Protein AF-C1AXM3-F1 (afdb_monomer_lite)

Secondary structure (DSSP, 8-state):
-HHHHHHHHT--STTS-EEEE------TTSTTHHHHHHHHHHHHHTTEEEEE---TTG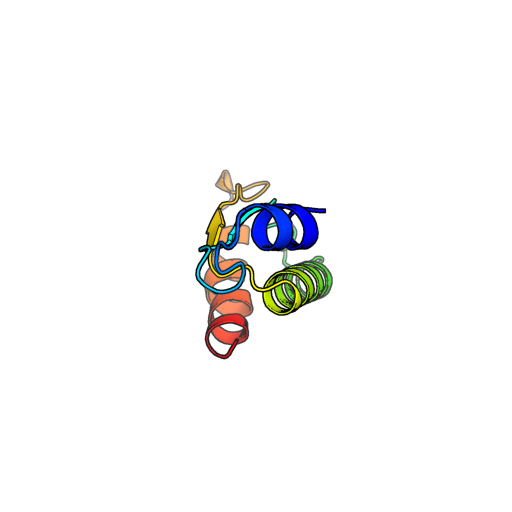GGSHHHHHIIIIIHHHHTT-

pLDDT: mean 95.65, std 3.16, range [78.69, 98.5]

Radius of gyration: 15.27 Å; chains: 1; bounding box: 33×22×43 Å

Structure (mmCIF, N/CA/C/O backbone):
data_AF-C1AXM3-F1
#
_entry.id   AF-C1AXM3-F1
#
loop_
_atom_site.group_PDB
_atom_site.id
_atom_site.type_symbol
_atom_site.label_atom_id
_atom_site.label_alt_id
_atom_site.label_comp_id
_atom_site.label_asym_id
_atom_site.label_entity_id
_atom_site.label_seq_id
_atom_site.pdbx_PDB_ins_code
_atom_site.Cartn_x
_atom_site.Cartn_y
_atom_site.Cartn_z
_atom_site.occupancy
_atom_site.B_iso_or_equiv
_atom_site.auth_seq_id
_atom_site.auth_comp_id
_atom_site.auth_asym_id
_atom_site.auth_atom_id
_atom_site.pdbx_PDB_model_num
ATOM 1 N N . MET A 1 1 ? 8.694 11.539 -19.388 1.00 78.69 1 MET A N 1
ATOM 2 C CA . MET A 1 1 ? 8.238 10.315 -18.690 1.00 78.69 1 MET A CA 1
ATOM 3 C C . MET A 1 1 ? 9.361 9.286 -18.707 1.00 78.69 1 MET A C 1
ATOM 5 O O . MET A 1 1 ? 10.095 9.251 -19.690 1.00 78.69 1 MET A O 1
ATOM 9 N N . LEU A 1 2 ? 9.491 8.474 -17.651 1.00 88.81 2 LEU A N 1
ATOM 10 C CA . LEU A 1 2 ? 10.592 7.512 -17.465 1.00 88.81 2 LEU A CA 1
ATOM 11 C C . LEU A 1 2 ? 10.737 6.521 -18.635 1.00 88.81 2 LEU A C 1
ATOM 13 O O . LEU A 1 2 ? 11.849 6.302 -19.097 1.00 88.81 2 LEU A O 1
ATOM 17 N N . ARG A 1 3 ? 9.628 6.018 -19.199 1.00 91.12 3 ARG A N 1
ATOM 18 C CA . ARG A 1 3 ? 9.650 5.099 -20.355 1.00 91.12 3 ARG A CA 1
ATOM 19 C C . ARG A 1 3 ? 10.426 5.661 -21.552 1.00 91.12 3 ARG A C 1
ATOM 21 O O . ARG A 1 3 ? 11.314 4.994 -22.065 1.00 91.12 3 ARG A O 1
ATOM 28 N N . ASN A 1 4 ? 10.166 6.913 -21.937 1.00 94.75 4 ASN A N 1
ATOM 29 C CA . ASN A 1 4 ? 10.878 7.562 -23.048 1.00 94.75 4 ASN A CA 1
ATOM 30 C C . ASN A 1 4 ? 12.376 7.729 -22.754 1.00 94.75 4 ASN A C 1
ATOM 32 O O . ASN A 1 4 ? 13.193 7.677 -23.669 1.00 94.75 4 ASN A O 1
ATOM 36 N N . HIS A 1 5 ? 12.737 7.935 -21.485 1.00 94.81 5 HIS A N 1
ATOM 37 C CA . HIS A 1 5 ? 14.132 8.039 -21.070 1.00 94.81 5 HIS A CA 1
ATOM 38 C C . HIS A 1 5 ? 14.849 6.686 -21.179 1.00 94.81 5 HIS A C 1
ATOM 40 O O . HIS A 1 5 ? 15.930 6.622 -21.754 1.00 94.81 5 HIS A O 1
ATOM 46 N N . CYS A 1 6 ? 14.210 5.601 -20.732 1.00 95.56 6 CYS A N 1
ATOM 47 C CA . CYS A 1 6 ? 14.717 4.240 -20.908 1.00 95.56 6 CYS A CA 1
ATOM 48 C C . CYS A 1 6 ? 14.902 3.892 -22.392 1.00 95.56 6 CYS A C 1
ATOM 50 O O . CYS A 1 6 ? 15.963 3.401 -22.767 1.00 95.56 6 CYS A O 1
ATOM 52 N N . THR A 1 7 ? 13.936 4.240 -23.253 1.00 96.06 7 THR A N 1
ATOM 53 C CA . THR A 1 7 ? 14.060 4.065 -24.711 1.00 96.06 7 THR A CA 1
ATOM 54 C C . THR A 1 7 ? 15.259 4.822 -25.284 1.00 96.06 7 THR A C 1
ATOM 56 O O . THR A 1 7 ? 16.003 4.261 -26.081 1.00 96.06 7 THR A O 1
ATOM 59 N N . ALA A 1 8 ? 15.486 6.071 -24.861 1.00 97.00 8 ALA A N 1
ATOM 60 C CA . ALA A 1 8 ? 16.623 6.868 -25.323 1.00 97.00 8 ALA A CA 1
ATOM 61 C C . ALA A 1 8 ? 17.984 6.295 -24.883 1.00 97.00 8 ALA A C 1
ATOM 63 O O . ALA A 1 8 ? 18.975 6.465 -25.588 1.00 97.00 8 ALA A O 1
ATOM 64 N N . LEU A 1 9 ? 18.026 5.614 -23.734 1.00 96.81 9 LEU A N 1
ATOM 65 C CA . LEU A 1 9 ? 19.227 4.978 -23.187 1.00 96.81 9 LEU A CA 1
ATOM 66 C C . LEU A 1 9 ? 19.400 3.510 -23.616 1.00 96.81 9 LEU A C 1
ATOM 68 O O . LEU A 1 9 ? 20.408 2.899 -23.270 1.00 96.81 9 LEU A O 1
ATOM 72 N N . GLY A 1 10 ? 18.434 2.924 -24.333 1.00 95.50 10 GLY A N 1
ATOM 73 C CA . GLY A 1 10 ? 18.444 1.496 -24.674 1.00 95.50 10 GLY A CA 1
ATOM 74 C C . GLY A 1 10 ? 18.323 0.573 -23.455 1.00 95.50 10 GLY A C 1
ATOM 75 O O . GLY A 1 10 ? 18.799 -0.557 -23.491 1.00 95.50 10 GLY A O 1
ATOM 76 N N . THR A 1 11 ? 17.731 1.057 -22.361 1.00 94.81 11 THR A N 1
ATOM 77 C CA . THR A 1 11 ? 17.508 0.285 -21.128 1.00 94.81 11 THR A CA 1
ATOM 78 C C . THR A 1 11 ? 16.095 -0.293 -21.110 1.00 94.81 11 THR A C 1
ATOM 80 O O . THR A 1 11 ? 15.144 0.384 -21.505 1.00 94.81 11 THR A O 1
ATOM 83 N N . ASP A 1 12 ? 15.949 -1.524 -20.618 1.00 94.00 12 ASP A N 1
ATOM 84 C CA . ASP A 1 12 ? 14.643 -2.152 -20.426 1.00 94.00 12 ASP A CA 1
ATOM 85 C C . ASP A 1 12 ? 13.883 -1.482 -19.267 1.00 94.00 12 ASP A C 1
ATOM 87 O O . ASP A 1 12 ? 14.300 -1.525 -18.110 1.00 94.00 12 ASP A O 1
ATOM 91 N N . TYR A 1 13 ? 12.767 -0.831 -19.592 1.00 92.50 13 TYR A N 1
ATOM 92 C CA . TYR A 1 13 ? 11.892 -0.177 -18.619 1.00 92.50 13 TYR A CA 1
ATOM 93 C C . TYR A 1 13 ? 11.143 -1.187 -17.735 1.00 92.50 13 TYR A C 1
ATOM 95 O O . TYR A 1 13 ? 10.826 -0.893 -16.576 1.00 92.50 13 TYR A O 1
ATOM 103 N N . ASP A 1 14 ? 10.833 -2.364 -18.273 1.00 90.81 14 ASP A N 1
ATOM 104 C CA . ASP A 1 14 ? 10.028 -3.363 -17.577 1.00 90.81 14 ASP A CA 1
ATOM 105 C C . ASP A 1 14 ? 10.878 -4.138 -16.555 1.00 90.81 14 ASP A C 1
ATOM 107 O O . ASP A 1 14 ? 10.355 -4.543 -15.521 1.00 90.81 14 ASP A O 1
ATOM 111 N N . ALA A 1 15 ? 12.202 -4.195 -16.747 1.00 92.50 15 ALA A N 1
ATOM 112 C CA . ALA A 1 15 ? 13.157 -4.726 -15.769 1.00 92.50 15 ALA A CA 1
ATOM 113 C C . ALA A 1 15 ? 13.359 -3.837 -14.523 1.00 92.50 15 ALA A C 1
ATOM 115 O O . ALA A 1 15 ? 13.944 -4.282 -13.535 1.00 92.50 15 ALA A O 1
ATOM 116 N N . ILE A 1 16 ? 12.914 -2.574 -14.553 1.00 92.38 16 ILE A N 1
ATOM 117 C CA . ILE A 1 16 ? 13.026 -1.671 -13.401 1.00 92.38 16 ILE A CA 1
ATOM 118 C C . ILE A 1 16 ? 12.015 -2.094 -12.339 1.00 92.38 16 ILE A C 1
ATOM 120 O O . ILE A 1 16 ? 10.804 -2.008 -12.572 1.00 92.38 16 ILE A O 1
ATOM 124 N N . GLU A 1 17 ? 12.511 -2.455 -11.155 1.00 93.50 17 GLU A N 1
ATOM 125 C CA . GLU A 1 17 ? 11.682 -2.569 -9.959 1.00 93.50 17 GLU A CA 1
ATOM 126 C C . GLU A 1 17 ? 11.107 -1.193 -9.611 1.00 93.50 17 GLU A C 1
ATOM 128 O O . GLU A 1 17 ? 11.834 -0.218 -9.399 1.00 93.50 17 GLU A O 1
ATOM 133 N N . LYS A 1 18 ? 9.779 -1.102 -9.586 1.00 93.44 18 LYS A N 1
ATOM 134 C CA . LYS A 1 18 ? 9.068 0.146 -9.319 1.00 93.44 18 LYS A CA 1
ATOM 135 C C . LYS A 1 18 ? 8.570 0.096 -7.887 1.00 93.44 18 LYS A C 1
ATOM 137 O O . LYS A 1 18 ? 7.677 -0.684 -7.556 1.00 93.44 18 LYS A O 1
ATOM 142 N N . THR A 1 19 ? 9.152 0.945 -7.053 1.00 95.81 19 THR A N 1
ATOM 143 C CA . THR A 1 19 ? 8.746 1.122 -5.661 1.00 95.81 19 THR A CA 1
ATOM 144 C C . THR A 1 19 ? 8.159 2.514 -5.461 1.00 95.81 19 THR A C 1
ATOM 146 O O . THR A 1 19 ? 8.469 3.449 -6.206 1.00 95.81 19 THR A O 1
ATOM 149 N N . VAL A 1 20 ? 7.276 2.667 -4.475 1.00 96.69 20 VAL A N 1
ATOM 150 C CA . VAL A 1 20 ? 6.643 3.959 -4.179 1.00 96.69 20 VAL A CA 1
ATOM 151 C C . VAL A 1 20 ? 6.478 4.173 -2.680 1.00 96.69 20 VAL A C 1
ATOM 153 O O . VAL A 1 20 ? 6.286 3.222 -1.923 1.00 96.69 20 VAL A O 1
ATOM 156 N N . MET A 1 21 ? 6.532 5.438 -2.259 1.00 97.62 21 MET A N 1
ATOM 157 C CA . MET A 1 21 ? 6.085 5.852 -0.933 1.00 97.62 21 MET A CA 1
ATOM 158 C C . MET A 1 21 ? 4.618 6.280 -0.984 1.00 97.62 21 MET A C 1
ATOM 160 O O . MET A 1 21 ? 4.275 7.184 -1.745 1.00 97.62 21 MET A O 1
ATOM 164 N N . PHE A 1 22 ? 3.761 5.657 -0.179 1.00 96.38 22 PHE A N 1
ATOM 165 C CA . PHE A 1 22 ? 2.318 5.894 -0.208 1.00 96.38 22 PHE A CA 1
ATOM 166 C C . PHE A 1 22 ? 1.699 5.813 1.198 1.00 96.38 22 PHE A C 1
ATOM 168 O O . PHE A 1 22 ? 2.109 4.961 1.982 1.00 96.38 22 PHE A O 1
ATOM 175 N N . PRO A 1 23 ? 0.725 6.662 1.567 1.00 96.19 23 PRO A N 1
ATOM 176 C CA . PRO A 1 23 ? 0.004 6.507 2.828 1.00 96.19 23 PRO A CA 1
ATOM 177 C C . PRO A 1 23 ? -0.900 5.266 2.791 1.00 96.19 23 PRO A C 1
ATOM 179 O O . PRO A 1 23 ? -1.802 5.169 1.966 1.00 96.19 23 PRO A O 1
ATOM 182 N N . LEU A 1 24 ? -0.698 4.333 3.719 1.00 98.19 24 LEU A N 1
ATOM 183 C CA . LEU A 1 24 ? -1.536 3.142 3.863 1.00 98.19 24 LEU A CA 1
ATOM 184 C C . LEU A 1 24 ? -2.662 3.446 4.856 1.00 98.19 24 LEU A C 1
ATOM 186 O O . LEU A 1 24 ? -2.577 3.101 6.033 1.00 98.19 24 LEU A O 1
ATOM 190 N N . ASP A 1 25 ? -3.676 4.173 4.388 1.00 98.19 25 ASP A N 1
ATOM 191 C CA . ASP A 1 25 ? -4.769 4.682 5.221 1.00 98.19 25 ASP A CA 1
ATOM 192 C C . ASP A 1 25 ? -6.093 3.937 4.986 1.00 98.19 25 ASP A C 1
ATOM 194 O O . ASP A 1 25 ? -6.863 4.319 4.104 1.00 98.19 25 ASP A O 1
ATOM 198 N N . PRO A 1 26 ? -6.419 2.909 5.788 1.00 98.00 26 PRO A N 1
ATOM 199 C CA . PRO A 1 26 ? -7.752 2.315 5.765 1.00 98.00 26 PRO A CA 1
ATOM 200 C C . PRO A 1 26 ? -8.798 3.186 6.487 1.00 98.00 26 PRO A C 1
ATOM 202 O O . PRO A 1 26 ? -9.987 2.871 6.458 1.00 98.00 26 PRO A O 1
ATOM 205 N N . GLY A 1 27 ? -8.398 4.288 7.130 1.00 97.50 27 GLY A N 1
ATOM 206 C CA . GLY A 1 27 ? -9.217 5.045 8.070 1.00 97.50 27 GLY A CA 1
ATOM 207 C C . GLY A 1 27 ? -9.253 4.395 9.457 1.00 97.50 27 GLY A C 1
ATOM 208 O O . GLY A 1 27 ? -8.989 3.205 9.617 1.00 97.50 27 GLY A O 1
ATOM 209 N N . ALA A 1 28 ? -9.608 5.180 10.481 1.00 95.00 28 ALA A N 1
ATOM 210 C CA . ALA A 1 28 ? -9.570 4.745 11.885 1.00 95.00 28 ALA A CA 1
ATOM 211 C C . ALA A 1 28 ? -10.389 3.469 12.173 1.00 95.00 28 ALA A C 1
ATOM 213 O O . ALA A 1 28 ? -10.035 2.708 13.068 1.00 95.00 28 ALA A O 1
ATOM 214 N N . GLY A 1 29 ? -11.474 3.247 11.423 1.00 94.88 29 GLY A N 1
ATOM 215 C CA . GLY A 1 29 ? -12.343 2.072 11.518 1.00 94.88 29 GLY A CA 1
ATOM 216 C C . GLY A 1 29 ? -12.609 1.400 10.169 1.00 94.88 29 GLY A C 1
ATOM 217 O O . GLY A 1 29 ? -13.595 0.681 10.033 1.00 94.88 29 GLY A O 1
ATOM 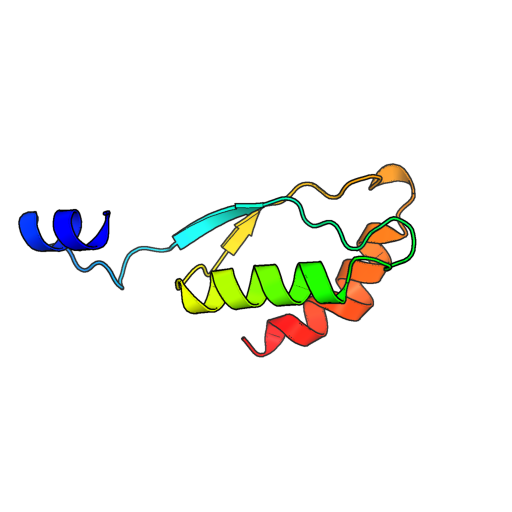218 N N . GLY A 1 30 ? -11.775 1.650 9.154 1.00 97.19 30 GLY A N 1
ATOM 219 C CA . GLY A 1 30 ? -11.907 1.006 7.842 1.00 97.19 30 GLY A CA 1
ATOM 220 C C . GLY A 1 30 ? -12.767 1.763 6.825 1.00 97.19 30 GLY A C 1
ATOM 221 O O . GLY A 1 30 ? -13.082 1.205 5.776 1.00 97.19 30 GLY A O 1
ATOM 222 N N . GLN A 1 31 ? -13.159 3.008 7.109 1.00 98.31 31 GLN A N 1
ATOM 223 C CA . GLN A 1 31 ? -14.005 3.818 6.225 1.00 98.31 31 GLN A CA 1
ATOM 224 C C . GLN A 1 31 ? -13.361 4.152 4.869 1.00 98.31 31 GLN A C 1
ATOM 226 O O . GLN A 1 31 ? -14.079 4.475 3.928 1.00 98.31 31 GLN A O 1
ATOM 231 N N . ASN A 1 32 ? -12.030 4.072 4.766 1.00 98.50 32 ASN A N 1
ATOM 232 C CA . ASN A 1 32 ? -11.284 4.368 3.543 1.00 98.50 32 ASN A CA 1
ATOM 233 C C . ASN A 1 32 ? -10.826 3.095 2.813 1.00 98.50 32 ASN A C 1
ATOM 235 O O . ASN A 1 32 ? -10.043 3.203 1.874 1.00 98.50 32 ASN A O 1
ATOM 239 N N . LEU A 1 33 ? -11.279 1.900 3.220 1.00 97.94 33 LEU A N 1
ATOM 240 C CA . LEU A 1 33 ? -10.762 0.643 2.669 1.00 97.94 33 LEU A CA 1
ATOM 241 C C . LEU A 1 33 ? -10.888 0.566 1.142 1.00 97.94 33 LEU A C 1
ATOM 243 O O . LEU A 1 33 ? -9.899 0.290 0.471 1.00 97.94 33 LEU A O 1
ATOM 247 N N . ASP A 1 34 ? -12.079 0.825 0.601 1.00 98.19 34 ASP A N 1
ATOM 248 C CA . ASP A 1 34 ? -12.324 0.703 -0.841 1.00 98.19 34 ASP A CA 1
ATOM 249 C C . ASP A 1 34 ? -11.485 1.715 -1.634 1.00 98.19 34 ASP A C 1
ATOM 251 O O . ASP A 1 34 ? -10.932 1.393 -2.684 1.00 98.19 34 ASP A O 1
ATOM 255 N N . THR A 1 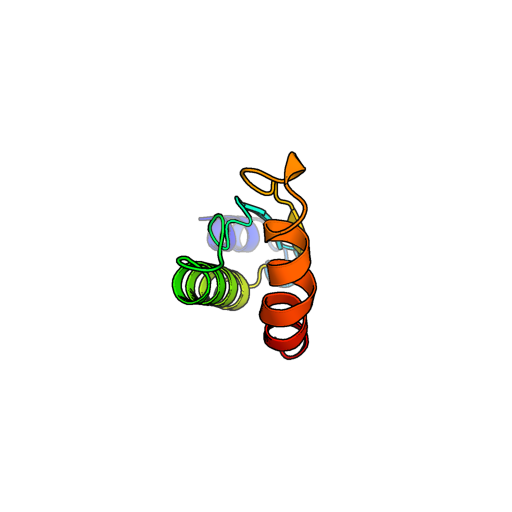35 ? -11.321 2.924 -1.089 1.00 98.44 35 THR A N 1
ATOM 256 C CA . THR A 1 35 ? -10.441 3.951 -1.658 1.00 98.44 35 THR A CA 1
ATOM 257 C C . THR A 1 35 ? -8.987 3.488 -1.671 1.00 98.44 35 THR A C 1
ATOM 259 O O . THR A 1 35 ? -8.324 3.609 -2.698 1.00 98.44 35 THR A O 1
ATOM 262 N N . LEU A 1 36 ? -8.492 2.942 -0.555 1.00 98.25 36 LEU A N 1
ATOM 263 C CA . LEU A 1 36 ? -7.122 2.442 -0.453 1.00 98.25 36 LEU A CA 1
ATOM 264 C C . LEU A 1 36 ? -6.879 1.289 -1.434 1.00 98.25 36 LEU A C 1
ATOM 266 O O . LEU A 1 36 ? -5.868 1.291 -2.131 1.00 98.25 36 LEU A O 1
ATOM 270 N N . LEU A 1 37 ? -7.806 0.332 -1.531 1.00 98.19 37 LEU A N 1
ATOM 271 C CA . LEU A 1 37 ? -7.700 -0.774 -2.484 1.00 98.19 37 LEU A CA 1
ATOM 272 C C . LEU A 1 37 ? -7.678 -0.271 -3.930 1.00 98.19 37 LEU A C 1
ATOM 274 O O . LEU A 1 37 ? -6.801 -0.678 -4.684 1.00 98.19 37 LEU 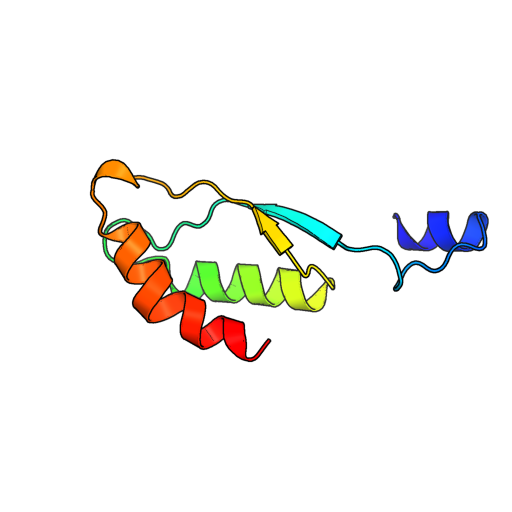A O 1
ATOM 278 N N . GLY A 1 38 ? -8.555 0.666 -4.300 1.00 98.19 38 GLY A N 1
ATOM 279 C CA . GLY A 1 38 ? -8.539 1.258 -5.642 1.00 98.19 38 GLY A CA 1
ATOM 280 C C . GLY A 1 38 ? -7.213 1.954 -5.967 1.00 98.19 38 GLY A C 1
ATOM 281 O O . GLY A 1 38 ? -6.665 1.786 -7.052 1.00 98.19 38 GLY A O 1
ATOM 282 N N . GLN A 1 39 ? -6.636 2.674 -5.001 1.00 97.81 39 GLN A N 1
ATOM 283 C CA . GLN A 1 39 ? -5.329 3.315 -5.170 1.00 97.81 39 GLN A CA 1
ATOM 284 C C . GLN A 1 39 ? -4.196 2.300 -5.349 1.00 97.81 39 GLN A C 1
ATOM 286 O O . GLN A 1 39 ? -3.323 2.495 -6.195 1.00 97.81 39 GLN A O 1
ATOM 291 N N . LEU A 1 40 ? -4.189 1.222 -4.562 1.00 97.56 40 LEU A N 1
ATOM 292 C CA . LEU A 1 40 ? -3.181 0.171 -4.685 1.00 97.56 40 LEU A CA 1
ATOM 293 C C . LEU A 1 40 ? -3.335 -0.598 -6.012 1.00 97.56 40 LEU A C 1
ATOM 295 O O . LEU A 1 40 ? -2.328 -0.929 -6.633 1.00 97.56 40 LEU A O 1
ATOM 299 N N . GLU A 1 41 ? -4.562 -0.817 -6.489 1.00 97.25 41 GLU A N 1
ATOM 300 C CA . GLU A 1 41 ? -4.830 -1.440 -7.791 1.00 97.25 41 GLU A CA 1
ATOM 301 C C . GLU A 1 41 ? -4.310 -0.563 -8.944 1.00 97.25 41 GLU A C 1
ATOM 303 O O . GLU A 1 41 ? -3.685 -1.055 -9.887 1.00 97.25 41 GLU A O 1
ATOM 308 N N . ASP A 1 42 ? -4.507 0.754 -8.861 1.00 97.00 42 ASP A N 1
ATOM 309 C CA . ASP A 1 42 ? -3.966 1.699 -9.838 1.00 97.00 42 ASP A CA 1
ATOM 310 C C . ASP A 1 42 ? -2.429 1.691 -9.851 1.00 97.00 42 ASP A C 1
ATOM 312 O O . ASP A 1 42 ? -1.814 1.735 -10.919 1.00 97.00 42 ASP A O 1
ATOM 316 N N . LEU A 1 43 ? -1.786 1.573 -8.684 1.00 96.06 43 LEU A N 1
ATOM 317 C CA . LEU A 1 43 ? -0.330 1.418 -8.589 1.00 96.06 43 LEU A CA 1
ATOM 318 C C . LEU A 1 43 ? 0.143 0.095 -9.210 1.00 96.06 43 LEU A C 1
ATOM 320 O O . LEU A 1 43 ? 1.123 0.096 -9.961 1.00 96.06 43 LEU A O 1
ATOM 324 N N . ALA A 1 44 ? -0.574 -1.005 -8.973 1.00 95.19 44 ALA A N 1
ATOM 325 C CA . ALA A 1 44 ? -0.281 -2.301 -9.581 1.00 95.19 44 ALA A CA 1
ATOM 326 C C . ALA A 1 44 ? -0.381 -2.240 -11.118 1.00 95.19 44 ALA A C 1
ATOM 328 O O . ALA A 1 44 ? 0.527 -2.690 -11.818 1.00 95.19 44 ALA A O 1
ATOM 329 N N . LYS A 1 45 ? -1.403 -1.568 -11.671 1.00 94.06 45 LYS A N 1
ATOM 330 C CA . LYS A 1 45 ? -1.546 -1.326 -13.126 1.00 94.06 45 LYS A CA 1
ATOM 331 C C . LYS A 1 45 ? -0.403 -0.497 -13.720 1.00 94.06 45 LYS A C 1
ATOM 333 O O . LYS A 1 45 ? -0.097 -0.628 -14.905 1.00 94.06 45 LYS A O 1
ATOM 338 N N . LEU A 1 46 ? 0.242 0.349 -12.917 1.00 92.25 46 LEU A N 1
ATOM 339 C CA . LEU A 1 46 ? 1.445 1.095 -13.303 1.00 92.25 46 LEU A CA 1
ATOM 340 C C . LEU A 1 46 ? 2.739 0.265 -13.177 1.00 92.25 46 LEU A C 1
ATOM 342 O O . LEU A 1 46 ? 3.817 0.754 -13.530 1.00 92.25 46 LEU A O 1
ATOM 346 N N . GLY A 1 47 ? 2.640 -0.983 -12.716 1.00 92.50 47 GLY A N 1
ATOM 347 C CA . GLY A 1 47 ? 3.749 -1.918 -12.542 1.00 92.50 47 GLY A CA 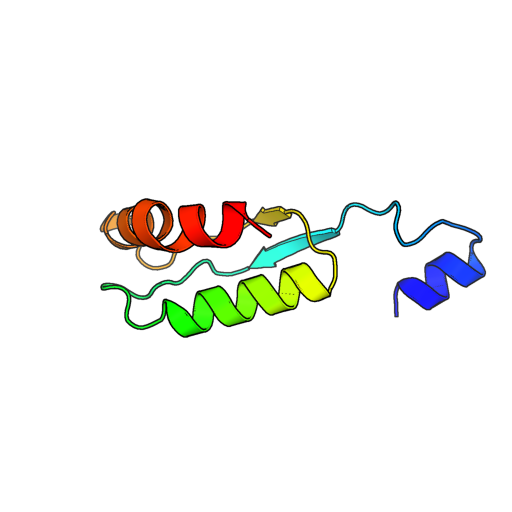1
ATOM 348 C C . GLY A 1 47 ? 4.522 -1.734 -11.237 1.00 92.50 47 GLY A C 1
ATOM 349 O O . GLY A 1 47 ? 5.664 -2.182 -11.159 1.00 92.50 47 GLY A O 1
ATOM 350 N N . VAL A 1 48 ? 3.956 -1.040 -10.243 1.00 94.88 48 VAL A N 1
ATOM 351 C CA . VAL A 1 48 ? 4.550 -0.936 -8.903 1.00 94.88 48 VAL A CA 1
ATOM 352 C C . VAL A 1 48 ? 4.407 -2.273 -8.190 1.00 94.88 48 VAL A C 1
ATOM 354 O O . VAL A 1 48 ? 3.304 -2.791 -8.066 1.00 94.88 48 VAL A O 1
ATOM 357 N N . THR A 1 49 ? 5.521 -2.798 -7.689 1.00 91.88 49 THR A N 1
ATOM 358 C CA . THR A 1 49 ? 5.572 -4.105 -7.015 1.00 91.88 49 THR A CA 1
ATOM 359 C C . THR A 1 49 ? 5.819 -3.993 -5.513 1.00 91.88 49 THR A C 1
ATOM 361 O O . THR A 1 49 ? 5.529 -4.930 -4.779 1.00 91.88 49 THR A O 1
ATOM 364 N N . HIS A 1 50 ? 6.320 -2.849 -5.033 1.00 95.25 50 HIS A N 1
ATOM 365 C CA . HIS A 1 50 ? 6.544 -2.599 -3.608 1.00 95.25 50 HIS A CA 1
ATOM 366 C C . HIS A 1 50 ? 6.053 -1.210 -3.192 1.00 95.25 50 HIS A C 1
ATOM 368 O O . HIS A 1 50 ? 6.490 -0.182 -3.718 1.00 95.25 50 HIS A O 1
ATOM 374 N N . VAL A 1 51 ? 5.171 -1.180 -2.193 1.00 96.62 51 VAL A N 1
ATOM 375 C CA . VAL A 1 51 ? 4.655 0.049 -1.582 1.00 96.62 51 VAL A CA 1
ATOM 376 C C . VAL A 1 51 ? 5.200 0.167 -0.163 1.00 96.62 51 VAL A C 1
ATOM 378 O O . VAL A 1 51 ? 4.948 -0.683 0.687 1.00 96.62 51 VAL A O 1
ATOM 381 N N . HIS A 1 52 ? 5.931 1.244 0.108 1.00 96.69 52 HIS A N 1
ATOM 382 C CA . HIS A 1 52 ? 6.376 1.609 1.448 1.00 96.69 52 HIS A CA 1
ATOM 383 C C . HIS A 1 52 ? 5.479 2.717 1.983 1.00 96.69 52 HIS A C 1
ATOM 385 O O . HIS A 1 52 ? 5.298 3.740 1.330 1.00 96.69 52 HIS A O 1
ATOM 391 N N . GLY A 1 53 ? 4.929 2.553 3.180 1.00 95.19 53 GLY A N 1
ATOM 392 C CA . GLY A 1 53 ? 3.969 3.520 3.686 1.00 95.19 53 GLY A CA 1
ATOM 393 C C . GLY A 1 53 ? 3.998 3.703 5.181 1.00 95.19 53 GLY A C 1
ATOM 394 O O . GLY A 1 53 ? 4.322 2.786 5.933 1.00 95.19 53 GLY A O 1
ATOM 395 N N . TRP A 1 54 ? 3.622 4.905 5.608 1.00 97.25 54 TRP A N 1
ATOM 396 C CA . TRP A 1 54 ? 3.164 5.108 6.972 1.00 97.25 54 TRP A CA 1
ATOM 397 C C . TRP A 1 54 ? 1.684 4.749 7.067 1.00 97.25 54 TRP A C 1
ATOM 399 O O . TRP A 1 54 ? 0.937 4.849 6.091 1.00 97.25 54 TRP A O 1
ATOM 409 N N . VAL A 1 55 ? 1.254 4.406 8.275 1.00 98.12 55 VAL A N 1
ATOM 410 C CA . VAL A 1 55 ? -0.146 4.133 8.597 1.00 98.12 55 VAL A CA 1
ATOM 411 C C . VAL A 1 55 ? -0.640 5.262 9.502 1.00 98.12 55 VAL A C 1
ATOM 413 O O . VAL A 1 55 ? -0.126 5.421 10.615 1.00 98.12 55 VAL A O 1
ATOM 416 N N . PRO A 1 56 ? -1.586 6.105 9.059 1.00 97.31 56 PRO A N 1
ATOM 417 C CA . PRO A 1 56 ? -2.169 7.117 9.929 1.00 97.31 56 PRO A CA 1
ATOM 418 C C . PRO A 1 56 ? -2.794 6.478 11.172 1.00 97.31 56 PRO A C 1
ATOM 420 O O . PRO A 1 56 ? -3.407 5.418 11.094 1.00 97.31 56 PRO A O 1
ATOM 423 N N . GLN A 1 57 ? -2.635 7.124 12.331 1.00 95.62 57 GLN A N 1
ATOM 424 C CA . GLN A 1 57 ? -3.156 6.630 13.616 1.00 95.62 57 GLN A CA 1
ATOM 425 C C . GLN A 1 57 ? -2.654 5.227 14.016 1.00 95.62 57 GLN A C 1
ATOM 427 O O . GLN A 1 57 ? -3.288 4.562 14.825 1.00 95.62 57 GLN A O 1
ATOM 432 N N . VAL A 1 58 ? -1.481 4.794 13.534 1.00 96.44 58 VAL A N 1
ATOM 433 C CA . VAL A 1 58 ? -0.902 3.466 13.838 1.00 96.44 58 VAL A CA 1
ATOM 434 C C . VAL A 1 58 ? -0.854 3.117 15.332 1.00 96.44 58 VAL A C 1
ATOM 436 O O . VAL A 1 58 ? -0.960 1.951 15.696 1.00 96.44 58 VAL A O 1
ATOM 439 N N . ALA A 1 59 ? -0.738 4.118 16.211 1.00 96.94 59 ALA A N 1
ATOM 440 C CA . ALA A 1 59 ? -0.687 3.927 17.659 1.00 96.94 59 ALA A CA 1
ATOM 441 C C . ALA A 1 59 ? -1.953 3.280 18.250 1.00 96.94 59 ALA A C 1
ATOM 443 O O . ALA A 1 59 ? -1.875 2.715 19.337 1.00 96.94 59 ALA A O 1
ATOM 444 N N . SER A 1 60 ? -3.103 3.345 17.566 1.00 96.69 60 SER A N 1
ATOM 445 C CA . SER A 1 60 ? -4.321 2.655 18.007 1.00 96.69 60 SER A CA 1
ATOM 446 C C . SER A 1 60 ? -4.364 1.178 17.617 1.00 96.69 60 SER A C 1
ATOM 448 O O . SER A 1 60 ? -5.281 0.489 18.048 1.00 96.69 60 SER A O 1
ATOM 450 N N . ILE A 1 61 ? -3.396 0.687 16.830 1.00 97.75 61 ILE A N 1
ATOM 451 C CA . ILE A 1 61 ? -3.292 -0.684 16.297 1.00 97.75 61 ILE A CA 1
ATOM 452 C C . ILE A 1 61 ? -4.407 -1.072 15.313 1.00 97.75 61 ILE A C 1
ATOM 454 O O . ILE A 1 61 ? -4.108 -1.710 14.309 1.00 97.75 61 ILE A O 1
ATOM 458 N N . THR A 1 62 ? -5.644 -0.611 15.501 1.00 97.94 62 THR A N 1
ATOM 459 C CA . THR A 1 62 ? -6.799 -0.928 14.645 1.00 97.94 62 THR A CA 1
ATOM 460 C C . THR A 1 62 ? -6.549 -0.737 13.141 1.00 97.94 62 THR A C 1
ATOM 462 O O . THR A 1 62 ? -6.915 -1.624 12.371 1.00 97.94 62 THR A O 1
ATOM 465 N N . PRO A 1 63 ? -5.876 0.333 12.663 1.00 97.94 63 PRO A N 1
ATOM 466 C CA . PRO A 1 63 ? -5.529 0.436 11.247 1.00 97.94 63 PRO A CA 1
ATOM 467 C C . PRO A 1 63 ? -4.640 -0.715 10.750 1.00 97.94 63 PRO A C 1
ATOM 469 O O . PRO A 1 63 ? -4.832 -1.182 9.633 1.00 97.94 63 PRO A O 1
ATOM 472 N N . LEU A 1 64 ? -3.699 -1.210 11.565 1.00 98.06 64 LEU A N 1
ATOM 473 C CA . LEU A 1 64 ? -2.847 -2.352 11.207 1.00 98.06 64 LEU A CA 1
ATOM 474 C C . LEU A 1 64 ? -3.639 -3.659 11.145 1.00 98.06 64 LEU A C 1
ATOM 476 O O . LEU A 1 64 ? -3.409 -4.449 10.233 1.00 98.06 64 LEU A O 1
ATOM 480 N N . GLU A 1 65 ? -4.575 -3.870 12.073 1.00 98.50 65 GLU A N 1
ATOM 481 C CA . GLU A 1 65 ? -5.481 -5.027 12.045 1.00 98.50 65 GLU A CA 1
ATOM 482 C C . GLU A 1 65 ? -6.302 -5.019 10.752 1.00 98.50 65 GLU A C 1
ATOM 484 O O . GLU A 1 65 ? -6.334 -6.012 10.033 1.00 98.50 65 GLU A O 1
ATOM 489 N N . ILE A 1 66 ? -6.858 -3.864 10.371 1.00 98.38 66 ILE A N 1
ATOM 490 C CA . ILE A 1 66 ? -7.603 -3.720 9.114 1.00 98.38 66 ILE A CA 1
ATOM 491 C C . ILE A 1 66 ? -6.715 -3.994 7.896 1.00 98.38 66 ILE A C 1
ATOM 493 O O . ILE A 1 66 ? -7.147 -4.690 6.977 1.00 98.38 66 ILE A O 1
ATOM 497 N N . LEU A 1 67 ? -5.484 -3.471 7.865 1.00 98.06 67 LEU A N 1
ATOM 498 C CA . LEU A 1 67 ? -4.554 -3.766 6.773 1.00 98.06 67 LEU A CA 1
ATOM 499 C C . LEU A 1 67 ? -4.280 -5.274 6.682 1.00 98.06 67 LEU A C 1
ATOM 501 O O . LEU A 1 67 ? -4.374 -5.845 5.596 1.00 98.06 67 LEU A O 1
ATOM 505 N N . GLY A 1 68 ? -3.996 -5.927 7.809 1.00 97.75 68 GLY A N 1
ATOM 506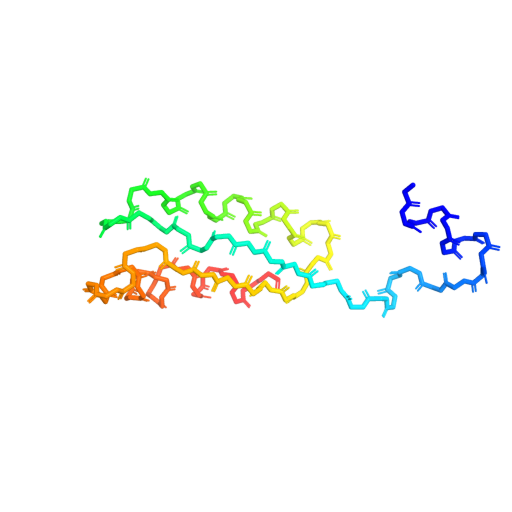 C CA . GLY A 1 68 ? -3.699 -7.358 7.861 1.00 97.75 68 GLY A CA 1
ATOM 507 C C . GLY A 1 68 ? -4.885 -8.248 7.485 1.00 97.75 68 GLY A C 1
ATOM 508 O O . GLY A 1 68 ? -4.713 -9.219 6.756 1.00 97.75 68 GLY A O 1
ATOM 509 N N . GLU A 1 69 ? -6.087 -7.915 7.947 1.00 98.19 69 GLU A N 1
ATOM 510 C CA . GLU A 1 69 ? -7.280 -8.750 7.770 1.00 98.19 69 GLU A CA 1
ATOM 511 C C . GLU A 1 69 ? -8.036 -8.465 6.472 1.00 98.19 69 GLU A C 1
ATOM 513 O O . GLU A 1 69 ? -8.703 -9.353 5.942 1.00 98.19 69 GLU A O 1
ATOM 518 N N . ARG A 1 70 ? -7.978 -7.227 5.964 1.00 98.06 70 ARG A N 1
ATOM 519 C CA . ARG A 1 70 ? -8.856 -6.768 4.875 1.00 98.06 70 ARG A CA 1
ATOM 520 C C . ARG A 1 70 ? -8.122 -6.240 3.648 1.00 98.06 70 ARG A C 1
ATOM 522 O O . ARG A 1 70 ? -8.740 -6.189 2.591 1.00 98.06 70 ARG A O 1
ATOM 529 N N . VAL A 1 71 ? -6.847 -5.856 3.756 1.00 97.50 71 VAL A N 1
ATOM 530 C CA . VAL A 1 71 ? -6.054 -5.390 2.600 1.00 97.50 71 VAL A CA 1
ATOM 531 C C . VAL A 1 71 ? -5.116 -6.479 2.100 1.00 97.50 71 VAL A C 1
ATOM 533 O O . VAL A 1 71 ? -5.202 -6.856 0.937 1.00 97.50 71 VAL A O 1
ATOM 536 N N . VAL A 1 72 ? -4.257 -7.018 2.970 1.00 96.75 72 VAL A N 1
ATOM 537 C CA . VAL A 1 72 ? -3.242 -8.023 2.605 1.00 96.75 72 VAL A CA 1
ATOM 538 C C . VAL A 1 72 ? -3.834 -9.221 1.844 1.00 96.75 72 VAL A C 1
ATOM 540 O O . VAL A 1 72 ? -3.264 -9.573 0.815 1.00 96.75 72 VAL A O 1
ATOM 543 N N . PRO A 1 73 ? -4.977 -9.815 2.249 1.00 97.19 73 PRO A N 1
ATOM 544 C CA . PRO A 1 73 ? -5.555 -10.938 1.512 1.00 97.19 73 PRO A CA 1
ATOM 545 C C . PRO A 1 73 ? -6.020 -10.575 0.100 1.00 97.19 73 PRO A C 1
ATOM 547 O O . PRO A 1 73 ? -5.974 -11.420 -0.780 1.00 97.19 73 PRO A O 1
ATOM 550 N N . VAL A 1 74 ? -6.465 -9.334 -0.120 1.00 96.19 74 VAL A N 1
ATOM 551 C CA . VAL A 1 74 ? -6.960 -8.883 -1.428 1.00 96.19 74 VAL A CA 1
ATOM 552 C C . VAL A 1 74 ? -5.797 -8.660 -2.390 1.00 96.19 74 VAL A C 1
ATOM 554 O O . VAL A 1 74 ? -5.869 -9.068 -3.543 1.00 96.19 74 VAL A O 1
ATOM 557 N N . ILE A 1 75 ? -4.724 -8.026 -1.913 1.00 94.81 75 ILE A N 1
ATOM 558 C CA . ILE A 1 75 ? -3.581 -7.663 -2.761 1.00 94.81 75 ILE A CA 1
ATOM 559 C C . ILE A 1 75 ? -2.613 -8.824 -3.008 1.00 94.81 75 ILE A C 1
ATOM 561 O O . ILE A 1 75 ? -1.737 -8.710 -3.854 1.00 94.81 75 ILE A O 1
ATOM 565 N N . ALA A 1 76 ? -2.739 -9.927 -2.265 1.00 92.75 76 ALA A N 1
ATOM 566 C CA . ALA A 1 76 ? -1.912 -11.119 -2.454 1.00 92.75 76 ALA A CA 1
ATOM 567 C C . ALA A 1 76 ? -2.143 -11.804 -3.815 1.00 92.75 76 ALA A C 1
ATOM 569 O O . ALA A 1 76 ? -1.289 -12.569 -4.258 1.00 92.75 76 ALA A O 1
ATOM 570 N N . ASP A 1 77 ? -3.275 -11.511 -4.460 1.00 87.69 77 ASP A N 1
ATOM 571 C CA . ASP A 1 77 ? -3.659 -12.043 -5.769 1.00 87.69 77 ASP A CA 1
ATOM 572 C C . ASP A 1 77 ? -3.331 -11.083 -6.936 1.00 87.69 77 ASP A C 1
ATOM 574 O O . ASP A 1 77 ? -3.779 -11.321 -8.062 1.00 87.69 77 ASP A O 1
ATOM 578 N N . TRP A 1 78 ? -2.613 -9.980 -6.680 1.00 87.81 78 TRP A N 1
ATOM 579 C CA . TRP A 1 78 ? -2.287 -8.942 -7.673 1.00 87.81 78 TRP A CA 1
ATOM 580 C C . TRP A 1 78 ? -0.883 -9.078 -8.266 1.00 87.81 78 TRP A C 1
ATOM 582 O O . TRP A 1 78 ? 0.034 -9.560 -7.563 1.00 87.81 78 TRP A O 1
#

Foldseek 3Di:
DVVVVCVVVVHDPLPDAAEEEDALECDPQNPCVVVNLVVVVVCVVVVHDYYDYDYPPCVVVNSVVCCVPPPVVVVVVD

Organism: Rhodococcus opacus (strain B4) (NCBI:txid632772)

Sequence (78 aa):
MLRNHCTALGTDYDAIEKTVMFPLDPGAGGQNLDTLLGQLEDLAKLGVTHVHGWVPQVASITPLEILGERVVPVIADW